Protein AF-A0AA34SFC7-F1 (afdb_monomer)

Sequence (80 aa):
MTLGEIYYNDAIGAYEARVDVQRDQGTYRYPCLFKGPRGLERDQVQMGLVRQALGMSDTFWHKPAPEILTTFVSGPVPQA

Secondary structure (DSSP, 8-state):
-EEEEEEEETTTTEEEEEEEEEETTEEEEEEEEEE--TT--HHHHHHHHHHHHHHHHHHHH----S--------------

Solvent-accessible surface area (backbone atoms only — not comparable to full-atom values): 5126 Å² total; per-residue (Å²): 114,46,78,50,72,76,44,76,42,76,92,78,41,25,36,37,33,40,34,37,42,73,50,99,93,45,75,4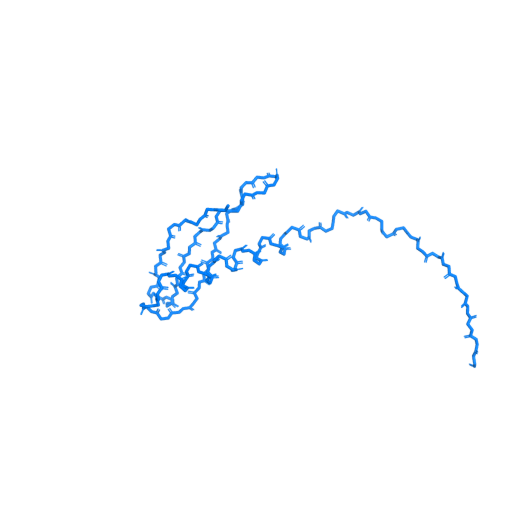7,77,40,85,26,74,40,77,44,69,90,82,62,55,67,67,61,54,49,52,50,33,49,51,50,41,50,53,52,54,57,61,68,61,67,61,75,73,94,76,75,95,69,79,86,85,77,87,80,90,85,88,133

Structure (mmCIF, N/CA/C/O backbone):
data_AF-A0AA34SFC7-F1
#
_entry.id   AF-A0AA34SFC7-F1
#
loop_
_atom_site.group_PDB
_atom_site.id
_atom_site.type_symbol
_atom_site.label_atom_id
_atom_site.label_alt_id
_atom_site.label_comp_id
_atom_site.label_asym_id
_atom_site.label_entity_id
_atom_site.label_seq_id
_atom_site.pdbx_PDB_ins_code
_atom_site.Cartn_x
_atom_site.Cartn_y
_atom_site.Cartn_z
_atom_site.occupancy
_atom_site.B_iso_or_equiv
_atom_site.auth_seq_id
_atom_site.auth_comp_id
_atom_site.auth_asym_id
_atom_site.auth_atom_id
_atom_site.pdbx_PDB_model_num
ATOM 1 N N . MET A 1 1 ? -13.923 -9.470 5.533 1.00 68.81 1 MET A N 1
ATOM 2 C CA . MET A 1 1 ? -13.001 -8.492 4.915 1.00 68.81 1 MET A CA 1
ATOM 3 C C . MET A 1 1 ? -13.225 -8.521 3.420 1.00 68.81 1 MET A C 1
ATOM 5 O O . MET A 1 1 ? -13.432 -9.606 2.886 1.00 68.81 1 MET A O 1
ATOM 9 N N . THR A 1 2 ? -13.188 -7.367 2.771 1.00 81.81 2 THR A N 1
ATOM 10 C CA . THR A 1 2 ? -13.418 -7.236 1.334 1.00 81.81 2 THR A CA 1
ATOM 11 C C . THR A 1 2 ? -12.207 -6.557 0.718 1.00 81.81 2 THR A C 1
ATOM 13 O O . THR A 1 2 ? -11.788 -5.494 1.169 1.00 81.81 2 THR A O 1
ATOM 16 N N . LEU A 1 3 ? -11.613 -7.191 -0.289 1.00 80.50 3 LEU A N 1
ATOM 17 C CA . LEU A 1 3 ? -10.546 -6.591 -1.079 1.00 80.50 3 LEU A CA 1
ATOM 18 C C . LEU A 1 3 ? -11.186 -5.847 -2.250 1.00 80.50 3 LEU A C 1
ATOM 20 O O . LEU A 1 3 ? -11.910 -6.442 -3.045 1.00 80.50 3 LEU A O 1
ATOM 24 N N . GLY A 1 4 ? -10.945 -4.546 -2.319 1.00 82.81 4 GLY A N 1
ATOM 25 C CA . GLY A 1 4 ? -11.329 -3.700 -3.435 1.00 82.81 4 GLY A CA 1
ATOM 26 C C . GLY A 1 4 ? -10.434 -3.911 -4.653 1.00 82.81 4 GLY A C 1
ATOM 27 O O . GLY A 1 4 ? -9.551 -4.767 -4.677 1.00 82.81 4 GLY A O 1
ATOM 28 N N . GLU A 1 5 ? -10.664 -3.101 -5.681 1.00 84.69 5 GLU A N 1
ATOM 29 C CA . GLU A 1 5 ? -9.906 -3.187 -6.925 1.00 84.69 5 GLU A CA 1
ATOM 30 C C . GLU A 1 5 ? -8.409 -2.942 -6.698 1.00 84.69 5 GLU A C 1
ATOM 32 O O . GLU A 1 5 ? -8.009 -2.016 -5.986 1.00 84.69 5 GLU A O 1
ATOM 37 N N . ILE A 1 6 ? -7.593 -3.798 -7.319 1.00 84.12 6 ILE A N 1
ATOM 38 C CA . ILE A 1 6 ? -6.137 -3.679 -7.337 1.00 84.12 6 ILE A CA 1
ATOM 39 C C . ILE A 1 6 ? -5.754 -2.894 -8.588 1.00 84.12 6 ILE A C 1
ATOM 41 O O . ILE A 1 6 ? -6.000 -3.337 -9.711 1.00 84.12 6 ILE A O 1
ATOM 45 N N . TYR A 1 7 ? -5.118 -1.751 -8.387 1.00 87.50 7 TYR A N 1
ATOM 46 C CA . TYR A 1 7 ? -4.564 -0.907 -9.431 1.00 87.50 7 TYR A CA 1
ATOM 47 C C . TYR A 1 7 ? -3.039 -1.020 -9.435 1.00 87.50 7 TYR A C 1
ATOM 49 O O . TYR A 1 7 ? -2.422 -1.117 -8.378 1.00 87.50 7 TYR A O 1
ATOM 57 N N . TYR A 1 8 ? -2.410 -1.006 -10.610 1.00 85.19 8 TYR A N 1
ATOM 58 C CA . TYR A 1 8 ? -0.954 -0.898 -10.702 1.00 85.19 8 TYR A CA 1
ATOM 59 C C . TYR A 1 8 ? -0.564 0.518 -11.095 1.00 85.19 8 TYR A C 1
ATOM 61 O O . TYR A 1 8 ? -0.962 1.008 -12.152 1.00 85.19 8 TYR A O 1
ATOM 69 N N . ASN A 1 9 ? 0.249 1.151 -10.262 1.00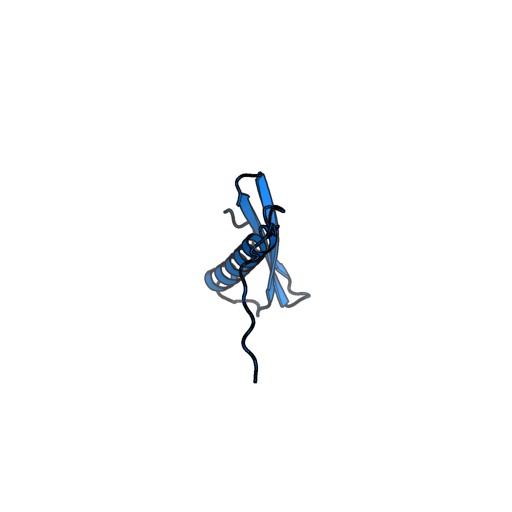 85.25 9 ASN A N 1
ATOM 70 C CA . ASN A 1 9 ? 0.768 2.477 -10.503 1.00 85.25 9 ASN A CA 1
ATOM 71 C C . ASN A 1 9 ? 2.198 2.392 -11.034 1.00 85.25 9 ASN A C 1
ATOM 73 O O . ASN A 1 9 ? 3.159 2.185 -10.289 1.00 85.25 9 ASN A O 1
ATOM 77 N N . ASP A 1 10 ? 2.311 2.567 -12.349 1.00 82.25 10 ASP A N 1
ATOM 78 C CA . ASP A 1 10 ? 3.572 2.509 -13.091 1.00 82.25 10 ASP A CA 1
ATOM 79 C C . ASP A 1 10 ? 4.536 3.638 -12.691 1.00 82.25 10 ASP A C 1
ATOM 81 O O . ASP A 1 10 ? 5.747 3.451 -12.710 1.00 82.25 10 ASP A O 1
ATOM 85 N N . ALA A 1 11 ? 4.011 4.786 -12.239 1.00 85.12 11 ALA A N 1
ATOM 86 C CA . ALA A 1 11 ? 4.826 5.938 -11.851 1.00 85.12 11 ALA A CA 1
ATOM 87 C C . ALA A 1 11 ? 5.649 5.688 -10.577 1.00 85.12 11 ALA A C 1
ATOM 89 O O . ALA A 1 11 ? 6.725 6.258 -10.413 1.00 85.12 11 ALA A O 1
ATOM 90 N N . ILE A 1 12 ? 5.146 4.840 -9.675 1.00 83.56 12 ILE A N 1
ATOM 91 C CA . ILE A 1 12 ? 5.815 4.482 -8.412 1.00 83.56 12 ILE A CA 1
ATOM 92 C C . ILE A 1 12 ? 6.278 3.020 -8.372 1.00 83.56 12 ILE A C 1
ATOM 94 O O . ILE A 1 12 ? 6.909 2.609 -7.398 1.00 83.56 12 ILE A O 1
ATOM 98 N N . GLY A 1 13 ? 5.951 2.228 -9.398 1.00 86.75 13 GLY A N 1
ATOM 99 C CA . GLY A 1 13 ? 6.263 0.802 -9.466 1.00 86.75 13 GLY A CA 1
ATOM 100 C C . GLY A 1 13 ? 5.602 -0.012 -8.350 1.00 86.75 13 GLY A C 1
ATOM 101 O O . GLY A 1 13 ? 6.263 -0.825 -7.697 1.00 86.75 13 GLY A O 1
ATOM 102 N N . ALA A 1 14 ? 4.318 0.231 -8.074 1.00 88.25 14 ALA A N 1
ATOM 103 C CA . ALA A 1 14 ? 3.622 -0.426 -6.971 1.00 88.25 14 ALA 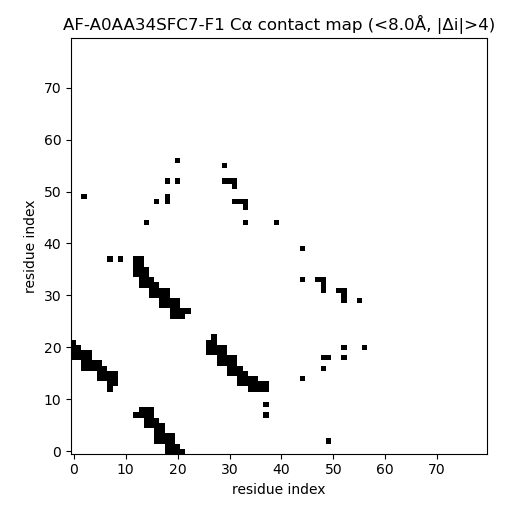A CA 1
ATOM 104 C C . ALA A 1 14 ? 2.155 -0.739 -7.271 1.00 88.25 14 ALA A C 1
ATOM 106 O O . ALA A 1 14 ? 1.491 -0.050 -8.040 1.00 88.25 14 ALA A O 1
ATOM 107 N N . TYR A 1 15 ? 1.649 -1.777 -6.613 1.00 87.50 15 TYR A N 1
ATOM 108 C CA . TYR A 1 15 ? 0.243 -2.146 -6.615 1.00 87.50 15 TYR A CA 1
ATOM 109 C C . TYR A 1 15 ? -0.472 -1.445 -5.466 1.00 87.50 15 TYR A C 1
ATOM 111 O O . TYR A 1 15 ? -0.064 -1.546 -4.311 1.00 87.50 15 TYR A O 1
ATOM 119 N N . GLU A 1 16 ? -1.559 -0.766 -5.780 1.00 87.25 16 GLU A N 1
ATOM 120 C CA . GLU A 1 16 ? -2.427 -0.079 -4.839 1.00 87.25 16 GLU A CA 1
ATOM 121 C C . GLU A 1 16 ? -3.748 -0.834 -4.751 1.00 87.25 16 GLU A C 1
ATOM 123 O O . GLU A 1 16 ? -4.353 -1.166 -5.769 1.00 87.25 16 GLU A O 1
ATOM 128 N N . ALA A 1 17 ? -4.224 -1.100 -3.541 1.00 87.62 17 ALA A N 1
ATOM 129 C CA . ALA A 1 17 ? -5.564 -1.631 -3.346 1.00 87.62 17 ALA A CA 1
ATOM 130 C C . ALA A 1 17 ? -6.199 -1.084 -2.077 1.00 87.62 17 ALA A C 1
ATOM 132 O O . ALA A 1 17 ? -5.530 -0.638 -1.144 1.00 87.62 17 ALA A O 1
ATOM 133 N N . ARG A 1 18 ? -7.526 -1.144 -2.041 1.00 86.00 18 ARG A N 1
ATOM 134 C CA . ARG A 1 18 ? -8.317 -0.760 -0.873 1.00 86.00 18 ARG A CA 1
ATOM 135 C C . ARG A 1 18 ? -8.802 -2.019 -0.187 1.00 86.00 18 ARG A C 1
ATOM 137 O O . ARG A 1 18 ? -9.413 -2.854 -0.840 1.00 86.00 18 ARG A O 1
ATOM 144 N N . VAL A 1 19 ? -8.550 -2.160 1.107 1.00 84.75 19 VAL A N 1
ATOM 145 C CA . VAL A 1 19 ? -9.065 -3.286 1.889 1.00 84.75 19 VAL A CA 1
ATOM 146 C C . VAL A 1 19 ? -10.079 -2.768 2.892 1.00 84.75 19 VAL A C 1
ATOM 148 O O . VAL A 1 19 ? -9.757 -1.960 3.759 1.00 84.75 19 VAL A O 1
ATOM 151 N N . ASP A 1 20 ? -11.309 -3.243 2.762 1.00 84.88 20 ASP A N 1
ATOM 152 C CA . ASP A 1 20 ? -12.397 -2.985 3.690 1.00 84.88 20 ASP A CA 1
ATOM 153 C C . ASP A 1 20 ? -12.396 -4.074 4.771 1.00 84.88 20 ASP A C 1
ATOM 155 O O . ASP A 1 20 ? -12.672 -5.255 4.524 1.00 84.88 20 ASP A O 1
ATOM 159 N N . VAL A 1 21 ? -12.061 -3.691 5.998 1.00 81.88 21 VAL A N 1
ATOM 160 C CA . VAL A 1 21 ? -12.059 -4.584 7.156 1.00 81.88 21 VAL A CA 1
ATOM 161 C C . VAL A 1 21 ? -13.288 -4.288 7.999 1.00 81.88 21 VAL A C 1
ATOM 163 O O . VAL A 1 21 ? -13.454 -3.195 8.532 1.00 81.88 21 VAL A O 1
ATOM 166 N N . GLN A 1 22 ? -14.152 -5.288 8.124 1.00 82.12 22 GLN A N 1
ATOM 167 C CA . GLN A 1 22 ? -15.347 -5.215 8.953 1.00 82.12 22 GLN A CA 1
ATOM 168 C C . GLN A 1 22 ? -14.975 -5.575 10.399 1.00 82.12 22 GLN A C 1
ATOM 170 O O . GLN A 1 22 ? -14.388 -6.632 10.638 1.00 82.12 22 GLN A O 1
ATOM 175 N N . ARG A 1 23 ? -15.274 -4.682 11.344 1.00 77.25 23 ARG A N 1
ATOM 176 C CA . ARG A 1 23 ? -15.057 -4.826 12.793 1.00 77.25 23 ARG A CA 1
ATOM 177 C C . ARG A 1 23 ? -16.351 -4.490 13.541 1.00 77.25 23 ARG A C 1
ATOM 179 O O . ARG A 1 23 ? -17.251 -3.891 12.957 1.00 77.25 23 ARG A O 1
ATOM 186 N N . ASP A 1 24 ? -16.423 -4.822 14.829 1.00 73.06 24 ASP A N 1
ATOM 187 C CA . ASP A 1 24 ? -17.601 -4.569 15.679 1.00 73.06 24 ASP A CA 1
ATOM 188 C C . ASP A 1 24 ? -18.096 -3.114 15.653 1.00 73.06 24 ASP A C 1
ATOM 190 O O . ASP A 1 24 ? -19.298 -2.872 15.677 1.00 73.06 24 ASP A O 1
ATOM 194 N N . GLN A 1 25 ? -17.190 -2.135 15.548 1.00 74.75 25 GLN A N 1
ATOM 195 C CA . GLN A 1 25 ? -17.545 -0.708 15.499 1.00 74.75 25 GLN A CA 1
ATOM 196 C C . GLN A 1 25 ? -17.824 -0.161 14.090 1.00 74.75 25 GLN A C 1
ATOM 198 O O . GLN A 1 25 ? -18.230 0.993 13.956 1.00 74.75 25 GLN A O 1
ATOM 203 N N . GLY A 1 26 ? -17.622 -0.952 13.033 1.00 82.50 26 GLY A N 1
ATOM 204 C CA . GLY A 1 26 ? -17.876 -0.519 11.661 1.00 82.50 26 GLY A CA 1
ATOM 205 C C . GLY A 1 26 ? -16.926 -1.110 10.625 1.00 82.50 26 GLY A C 1
ATOM 206 O O . GLY A 1 26 ? -16.090 -1.969 10.904 1.00 82.50 26 GLY A O 1
ATOM 207 N N . THR A 1 27 ? -17.071 -0.639 9.387 1.00 82.44 27 THR A N 1
ATOM 208 C CA . THR A 1 27 ? -16.181 -1.011 8.280 1.00 82.44 27 THR A CA 1
ATOM 209 C C . THR A 1 27 ? -15.087 0.038 8.137 1.00 82.44 27 THR A C 1
ATOM 211 O O . THR A 1 27 ? -15.373 1.202 7.864 1.00 82.44 27 THR A O 1
ATOM 214 N N . TY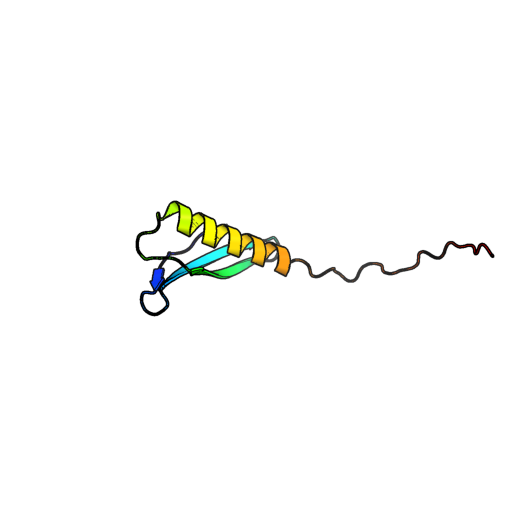R A 1 28 ? -13.837 -0.381 8.308 1.00 81.75 28 TYR A N 1
ATOM 215 C CA . TYR A 1 28 ? -12.659 0.467 8.171 1.00 81.75 28 TYR A CA 1
ATOM 216 C C . TYR A 1 28 ? -11.974 0.179 6.843 1.00 81.75 28 TYR A C 1
ATOM 218 O O . TYR A 1 28 ? -11.645 -0.967 6.537 1.00 81.75 28 TYR A O 1
ATOM 226 N N . ARG A 1 29 ? -11.7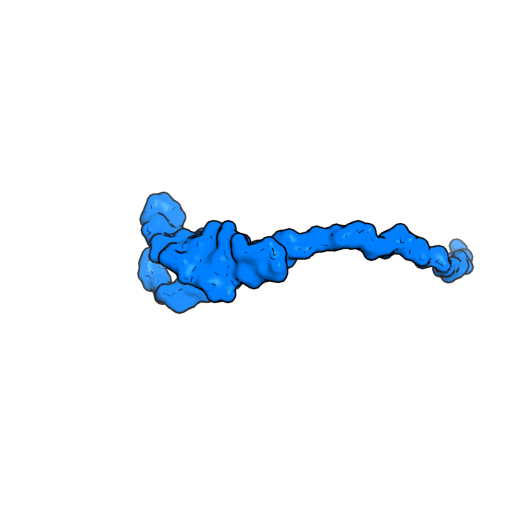53 1.230 6.056 1.00 82.12 29 ARG A N 1
ATOM 227 C CA . ARG A 1 29 ? -11.125 1.136 4.740 1.00 82.12 29 ARG A CA 1
ATOM 228 C C . ARG A 1 29 ? -9.657 1.529 4.833 1.00 82.12 29 ARG A C 1
ATOM 230 O O . ARG A 1 29 ? -9.3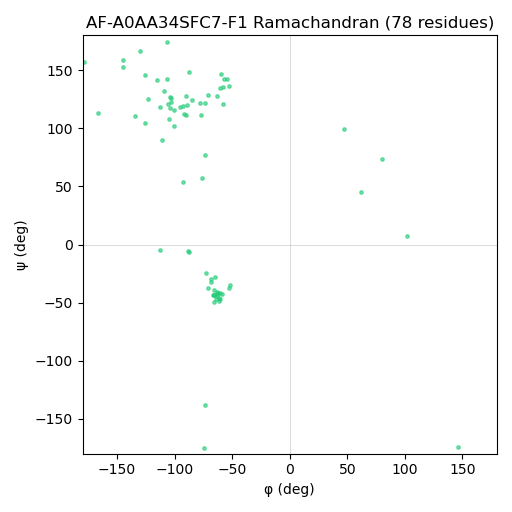43 2.688 5.096 1.00 82.12 29 ARG A O 1
ATOM 237 N N . TYR A 1 30 ? -8.773 0.574 4.567 1.00 81.88 30 TYR A N 1
ATOM 238 C CA . TYR A 1 30 ? -7.328 0.767 4.596 1.00 81.88 30 TYR A CA 1
ATOM 239 C C . TYR A 1 30 ? -6.767 0.821 3.168 1.00 81.88 30 TYR A C 1
ATOM 241 O O . TYR A 1 30 ? -6.943 -0.136 2.407 1.00 81.88 30 TYR A O 1
ATOM 249 N N . PRO A 1 31 ? -6.101 1.919 2.771 1.00 82.81 31 PRO A N 1
ATOM 250 C CA . PRO A 1 31 ? -5.305 1.938 1.552 1.00 82.81 31 PRO A CA 1
ATOM 251 C C . PRO A 1 31 ? -4.017 1.134 1.780 1.00 82.81 31 PRO A C 1
ATOM 253 O O . PRO A 1 31 ? -3.233 1.435 2.680 1.00 82.81 31 PRO A O 1
ATOM 256 N N . CYS A 1 32 ? -3.798 0.099 0.972 1.00 82.94 32 CYS A N 1
ATOM 257 C CA . CYS A 1 32 ? -2.600 -0.733 1.015 1.00 82.94 32 CYS A CA 1
ATOM 258 C C . CYS A 1 32 ? -1.807 -0.577 -0.277 1.00 82.94 32 CYS A C 1
ATOM 260 O O . CYS A 1 32 ? -2.373 -0.467 -1.364 1.00 82.94 32 CYS A O 1
ATOM 262 N N . LEU A 1 33 ? -0.484 -0.566 -0.134 1.00 85.94 33 LEU A N 1
ATOM 263 C CA . LEU A 1 33 ? 0.434 -0.309 -1.231 1.00 85.94 33 LEU A CA 1
ATOM 264 C C . LEU A 1 33 ? 1.560 -1.333 -1.180 1.00 85.94 33 LEU A C 1
ATOM 266 O O . LEU A 1 33 ? 2.392 -1.315 -0.274 1.00 85.94 33 LEU A O 1
ATOM 270 N N . PHE A 1 34 ? 1.566 -2.225 -2.162 1.00 83.81 34 PHE A N 1
ATOM 271 C CA . PHE A 1 34 ? 2.531 -3.298 -2.299 1.00 83.81 34 PHE A CA 1
ATOM 272 C C . PHE A 1 34 ? 3.527 -2.956 -3.406 1.00 83.81 34 PHE A C 1
ATOM 274 O O . PHE A 1 34 ? 3.198 -2.965 -4.593 1.00 83.81 34 PHE A O 1
ATOM 281 N N . LYS A 1 35 ? 4.761 -2.627 -3.021 1.00 84.69 35 LYS A N 1
ATOM 282 C CA . LYS A 1 35 ? 5.834 -2.333 -3.978 1.00 84.69 35 LYS A CA 1
ATOM 283 C C . LYS A 1 35 ? 6.279 -3.612 -4.674 1.00 84.69 35 LYS A C 1
ATOM 285 O O . LYS A 1 35 ? 6.618 -4.587 -4.007 1.00 84.69 35 LYS A O 1
ATOM 290 N N . GLY A 1 36 ? 6.320 -3.591 -6.002 1.00 80.75 36 GLY A N 1
ATOM 291 C CA . GLY A 1 36 ? 6.752 -4.749 -6.767 1.00 80.75 36 GLY A CA 1
ATOM 292 C C . GLY A 1 36 ? 6.755 -4.521 -8.279 1.00 80.75 36 GLY A C 1
ATOM 293 O O . GLY A 1 36 ? 6.037 -3.652 -8.784 1.00 80.75 36 GLY A O 1
ATOM 294 N N . PRO A 1 37 ? 7.552 -5.308 -9.021 1.00 76.25 37 PRO A N 1
ATOM 295 C CA . PRO A 1 37 ? 7.591 -5.232 -10.473 1.00 76.25 37 PRO A CA 1
ATOM 296 C C . PRO A 1 37 ? 6.221 -5.516 -11.099 1.00 76.25 37 PRO A C 1
ATOM 298 O O . PRO A 1 37 ? 5.413 -6.314 -10.600 1.00 76.25 37 PRO A O 1
ATOM 301 N N . ARG A 1 38 ? 5.960 -4.849 -12.224 1.00 76.19 38 ARG A N 1
ATOM 302 C CA . ARG A 1 38 ? 4.778 -5.103 -13.045 1.00 76.19 38 ARG A CA 1
ATOM 303 C C . ARG A 1 38 ? 4.846 -6.537 -13.572 1.00 76.19 38 ARG A C 1
ATOM 305 O O . ARG A 1 38 ? 5.859 -6.925 -14.143 1.00 76.19 38 ARG A O 1
ATOM 312 N N . GLY A 1 39 ? 3.787 -7.319 -13.368 1.00 79.19 39 GLY A N 1
ATOM 313 C CA . GLY A 1 39 ? 3.739 -8.734 -13.763 1.00 79.19 39 GLY A CA 1
ATOM 314 C C . GLY A 1 39 ? 3.946 -9.735 -12.624 1.00 79.19 39 GLY A C 1
ATOM 315 O O . GLY A 1 39 ? 4.014 -10.932 -12.884 1.00 79.19 39 GLY A O 1
ATOM 316 N N . LEU A 1 40 ? 4.005 -9.275 -11.371 1.00 80.88 40 LEU A N 1
ATOM 317 C CA . LEU A 1 40 ? 3.804 -10.159 -10.225 1.00 80.88 40 LEU A CA 1
ATOM 318 C C . LEU A 1 40 ? 2.442 -10.848 -10.324 1.00 80.88 40 LEU A C 1
ATOM 320 O O . LEU A 1 40 ? 1.448 -10.238 -10.729 1.00 80.88 40 LEU A O 1
ATOM 324 N N . GLU A 1 41 ? 2.398 -12.117 -9.925 1.00 83.50 41 GLU A N 1
ATOM 325 C CA . GLU A 1 41 ? 1.144 -12.853 -9.892 1.00 83.50 41 GLU A CA 1
ATOM 326 C C . GLU A 1 41 ? 0.136 -12.150 -8.988 1.00 83.50 41 GLU A C 1
ATOM 328 O O . GLU A 1 41 ? 0.450 -11.733 -7.868 1.00 83.50 41 GLU A O 1
ATOM 333 N N . ARG A 1 42 ? -1.102 -12.051 -9.482 1.00 79.12 42 ARG A N 1
ATOM 334 C CA . ARG A 1 42 ? -2.201 -11.396 -8.768 1.00 79.12 42 ARG A CA 1
ATOM 335 C C . ARG A 1 42 ? -2.363 -11.959 -7.356 1.00 79.12 42 ARG A C 1
ATOM 337 O O . ARG A 1 42 ? -2.611 -11.181 -6.445 1.00 79.12 42 ARG A O 1
ATOM 344 N N . ASP A 1 43 ? -2.176 -13.266 -7.181 1.00 82.44 43 ASP A N 1
ATOM 345 C CA . ASP A 1 43 ? -2.275 -13.933 -5.881 1.00 82.44 43 ASP A CA 1
ATOM 346 C C . ASP A 1 43 ? -1.208 -13.441 -4.886 1.00 82.44 43 ASP A C 1
ATOM 348 O O . ASP A 1 43 ? -1.519 -13.094 -3.748 1.00 82.44 43 ASP A O 1
ATOM 352 N N . GLN A 1 44 ? 0.039 -13.268 -5.339 1.00 84.12 44 GLN A N 1
ATOM 353 C CA . GLN A 1 44 ? 1.121 -12.737 -4.505 1.00 84.12 44 GLN A CA 1
ATOM 354 C C . GLN A 1 44 ? 0.886 -11.278 -4.110 1.00 84.12 44 GLN A C 1
ATOM 356 O O . GLN A 1 44 ? 1.063 -10.905 -2.947 1.00 84.12 44 GLN A O 1
ATOM 361 N N . VAL A 1 45 ? 0.447 -10.457 -5.067 1.00 84.69 45 VAL A N 1
ATOM 362 C CA . VAL A 1 45 ? 0.083 -9.056 -4.818 1.00 84.69 45 VAL A CA 1
ATOM 363 C C . VAL A 1 45 ? -1.070 -8.984 -3.816 1.00 84.69 45 VAL A C 1
ATOM 365 O O . VAL A 1 45 ? -1.008 -8.235 -2.842 1.00 84.69 45 VAL A O 1
ATOM 368 N N . GLN A 1 46 ? -2.098 -9.808 -4.012 1.00 84.38 46 GLN A N 1
ATOM 369 C CA . GLN A 1 46 ? -3.258 -9.907 -3.137 1.00 84.38 46 GLN A CA 1
ATOM 370 C C . GLN A 1 46 ? -2.867 -10.336 -1.720 1.00 84.38 46 GLN A C 1
ATOM 372 O O . GLN A 1 46 ? -3.279 -9.684 -0.760 1.00 84.38 46 GLN A O 1
ATOM 377 N N . MET A 1 47 ? -2.033 -11.365 -1.564 1.00 85.19 47 MET A N 1
ATOM 378 C CA . MET A 1 47 ? -1.520 -11.777 -0.256 1.00 85.19 47 MET A CA 1
ATOM 379 C C . MET A 1 47 ? -0.746 -10.653 0.439 1.00 85.19 47 MET A C 1
ATOM 381 O O . MET A 1 47 ? -0.934 -10.444 1.637 1.00 85.19 47 MET A O 1
ATOM 385 N N . GLY A 1 48 ? 0.101 -9.920 -0.289 1.00 84.19 48 GLY A N 1
ATOM 386 C CA . GLY A 1 48 ? 0.858 -8.789 0.254 1.00 84.19 48 GLY A CA 1
ATOM 387 C C . GLY A 1 48 ? -0.052 -7.674 0.773 1.00 84.19 48 GLY A C 1
ATOM 388 O O . GLY A 1 48 ? 0.088 -7.236 1.916 1.00 84.19 48 GLY A O 1
ATOM 389 N N . LEU A 1 49 ? -1.038 -7.278 -0.034 1.00 84.62 49 LEU A N 1
ATOM 390 C CA . LEU A 1 49 ? -2.022 -6.249 0.317 1.00 84.62 49 LEU A CA 1
ATOM 391 C C . LEU A 1 49 ? -2.889 -6.664 1.511 1.00 84.62 49 LEU A C 1
ATOM 393 O O . LEU A 1 49 ? -3.091 -5.875 2.432 1.00 84.62 49 LEU A O 1
ATOM 397 N N . VAL A 1 50 ? -3.365 -7.911 1.530 1.00 83.06 50 VAL A N 1
ATOM 398 C CA . VAL A 1 50 ? -4.184 -8.446 2.627 1.00 83.06 50 VAL A CA 1
ATOM 399 C C . VAL A 1 50 ? -3.376 -8.537 3.920 1.00 83.06 50 VAL A C 1
ATOM 401 O O . VAL A 1 50 ? -3.872 -8.129 4.967 1.00 83.06 50 VAL A O 1
ATOM 404 N N . ARG A 1 51 ? -2.121 -9.006 3.872 1.00 83.69 51 ARG A N 1
ATOM 405 C CA . ARG A 1 51 ? -1.235 -9.034 5.051 1.00 83.69 51 ARG A CA 1
ATOM 406 C C . ARG A 1 51 ? -0.988 -7.636 5.609 1.00 83.69 51 ARG A C 1
ATOM 408 O O . ARG A 1 51 ? -1.037 -7.457 6.822 1.00 83.69 51 ARG A O 1
ATOM 415 N N . GLN A 1 52 ? -0.770 -6.651 4.741 1.00 83.75 52 GLN A N 1
ATOM 416 C CA . GLN A 1 52 ? -0.580 -5.262 5.155 1.00 83.75 52 GLN A CA 1
ATOM 417 C C . GLN A 1 52 ? -1.848 -4.678 5.793 1.00 83.75 52 GLN A C 1
ATOM 419 O O . GLN A 1 52 ? -1.763 -4.060 6.852 1.00 83.75 52 GLN A O 1
ATOM 424 N N . ALA A 1 53 ? -3.023 -4.929 5.209 1.00 81.06 53 ALA A N 1
ATOM 425 C CA . ALA A 1 53 ? -4.303 -4.510 5.776 1.00 81.06 53 ALA A CA 1
ATOM 426 C C . ALA A 1 53 ? -4.601 -5.174 7.124 1.00 81.06 53 ALA A C 1
ATOM 428 O O . ALA A 1 53 ? -5.083 -4.515 8.043 1.00 81.06 53 ALA A O 1
ATOM 429 N N . LEU A 1 54 ? -4.299 -6.468 7.257 1.00 77.56 54 LEU A N 1
ATOM 430 C CA . LEU A 1 54 ? -4.452 -7.203 8.510 1.00 77.56 54 LEU A CA 1
ATOM 431 C C . LEU A 1 54 ? -3.522 -6.649 9.589 1.00 77.56 54 LEU A C 1
ATOM 433 O O . LEU A 1 54 ? -3.995 -6.369 10.683 1.00 77.56 54 LEU A O 1
ATOM 437 N N . GLY A 1 55 ? -2.245 -6.413 9.272 1.00 78.81 55 GLY A N 1
ATOM 438 C CA . GLY A 1 55 ? -1.291 -5.808 10.205 1.00 78.81 55 GLY A CA 1
ATOM 439 C C . GLY A 1 55 ? -1.692 -4.393 10.628 1.00 78.81 55 GLY A C 1
ATOM 440 O O . GLY A 1 55 ? -1.632 -4.066 11.811 1.00 78.81 55 GLY A O 1
ATOM 441 N N . MET A 1 56 ? -2.172 -3.567 9.690 1.00 73.44 56 MET A N 1
ATOM 442 C CA . MET A 1 56 ? -2.705 -2.235 10.001 1.00 73.44 56 MET A CA 1
ATOM 443 C C . MET A 1 56 ? -3.980 -2.303 10.843 1.00 73.44 56 MET A C 1
ATOM 445 O O . MET A 1 56 ? -4.146 -1.506 11.758 1.00 73.44 56 MET A O 1
ATOM 449 N N . SER A 1 57 ? -4.879 -3.250 10.574 1.00 70.19 57 SER A N 1
ATOM 450 C CA . SER A 1 57 ? -6.104 -3.401 11.359 1.00 70.19 57 SER A CA 1
ATOM 451 C C . SER A 1 57 ? -5.838 -3.934 12.770 1.00 70.19 57 SER A C 1
ATOM 453 O O . SER A 1 57 ? -6.505 -3.503 13.706 1.00 70.19 57 SER A O 1
ATOM 455 N N . ASP A 1 58 ? -4.882 -4.851 12.922 1.00 70.06 58 ASP A N 1
ATOM 456 C CA . ASP A 1 58 ? -4.456 -5.416 14.207 1.00 70.06 58 ASP A CA 1
ATOM 457 C C . ASP A 1 58 ? -3.795 -4.354 15.099 1.00 70.06 58 ASP A C 1
ATOM 459 O O . ASP A 1 58 ? -4.226 -4.123 16.228 1.00 70.06 58 ASP A O 1
ATOM 463 N N . THR A 1 59 ? -2.835 -3.605 14.548 1.00 62.50 59 THR A N 1
ATOM 464 C CA . THR A 1 59 ? -2.142 -2.533 15.283 1.00 62.50 59 THR A CA 1
ATOM 465 C C . THR A 1 59 ? -3.040 -1.335 15.594 1.00 62.50 59 THR A C 1
ATOM 467 O O . THR A 1 59 ? -2.884 -0.716 16.644 1.00 62.50 59 THR A O 1
ATOM 470 N N . PHE A 1 60 ? -4.012 -1.013 14.734 1.00 57.75 60 PHE A N 1
ATOM 471 C CA . PHE A 1 60 ? -4.908 0.129 14.949 1.00 57.75 60 PHE A CA 1
ATOM 472 C C . PHE A 1 60 ? -5.945 -0.111 16.059 1.00 57.75 60 PHE A C 1
ATOM 474 O O . PHE A 1 60 ? -6.418 0.851 16.664 1.00 57.75 60 PHE A O 1
ATOM 481 N N . TRP A 1 61 ? -6.290 -1.371 16.363 1.00 52.78 61 TRP A N 1
ATOM 482 C CA . TRP A 1 61 ? -7.224 -1.697 17.449 1.00 52.78 61 TRP A CA 1
ATOM 483 C C . TRP A 1 61 ? -6.552 -1.844 18.822 1.00 52.78 61 TRP A C 1
ATOM 485 O O . TRP A 1 61 ? -7.246 -1.885 19.835 1.00 52.78 61 TRP A O 1
ATOM 495 N N . HIS A 1 62 ? -5.219 -1.803 18.911 1.00 49.75 62 HIS A N 1
ATOM 496 C CA . HIS A 1 62 ? -4.536 -1.636 20.197 1.00 49.75 62 HIS A CA 1
ATOM 497 C C . HIS A 1 62 ? -4.607 -0.174 20.683 1.00 49.75 62 HIS A C 1
ATOM 499 O O . HIS A 1 62 ? -3.605 0.474 20.970 1.00 49.75 62 HIS A O 1
ATOM 505 N N . LYS A 1 63 ? -5.823 0.362 20.822 1.00 39.75 63 LYS A N 1
ATOM 506 C CA . LYS A 1 63 ? -6.097 1.219 21.970 1.00 39.75 63 LYS A CA 1
ATOM 507 C C . LYS A 1 63 ? -6.292 0.265 23.148 1.00 39.75 63 LYS A C 1
ATOM 509 O O . LYS A 1 63 ? -7.311 -0.424 23.162 1.00 39.75 63 LYS A O 1
ATOM 514 N N . PRO A 1 64 ? -5.401 0.212 24.153 1.00 44.06 64 PRO A N 1
ATOM 515 C CA . PRO A 1 64 ? -5.875 -0.242 25.446 1.00 44.06 64 PRO A CA 1
ATOM 516 C C . PRO A 1 64 ? -7.009 0.716 25.839 1.00 44.06 64 PRO A C 1
ATOM 518 O O . PRO A 1 64 ? -6.811 1.934 25.901 1.00 44.06 64 PRO A O 1
ATOM 521 N N . ALA A 1 65 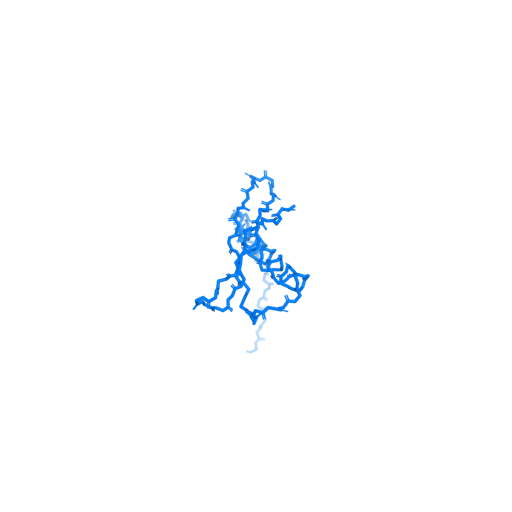? -8.217 0.198 26.061 1.00 39.12 65 ALA A N 1
ATOM 522 C CA . ALA A 1 65 ? -9.122 0.895 26.962 1.00 39.12 65 ALA A CA 1
ATOM 523 C C . ALA A 1 65 ? -8.343 1.119 28.277 1.00 39.12 65 ALA A C 1
ATOM 525 O O . ALA A 1 65 ? -7.597 0.222 28.684 1.00 39.12 65 ALA A O 1
ATOM 526 N N . PRO A 1 66 ? -8.412 2.306 28.904 1.00 52.53 66 PRO A N 1
ATOM 527 C CA . PRO A 1 66 ? -7.661 2.592 30.117 1.00 52.53 66 PRO A CA 1
ATOM 528 C C . PRO A 1 66 ? -8.307 1.849 31.288 1.00 52.53 66 PRO A C 1
ATOM 530 O O . PRO A 1 66 ? -9.027 2.444 32.079 1.00 52.53 66 PRO A O 1
ATOM 533 N N . GLU A 1 67 ? -8.079 0.546 31.398 1.00 46.53 67 GLU A N 1
ATOM 534 C CA . GLU A 1 67 ? -8.567 -0.244 32.519 1.00 46.53 67 GLU A CA 1
ATOM 535 C C . GLU A 1 67 ? -7.401 -0.991 33.171 1.00 46.53 67 GLU A C 1
ATOM 537 O O . GLU A 1 67 ? -6.901 -2.004 32.693 1.00 46.53 67 GLU A O 1
ATOM 542 N N . ILE A 1 68 ? -7.026 -0.428 34.325 1.00 45.59 68 ILE A N 1
ATOM 543 C CA . ILE A 1 68 ? -6.261 -1.012 35.428 1.00 45.59 68 ILE A CA 1
ATOM 544 C C . ILE A 1 68 ? -4.728 -1.071 35.254 1.00 45.59 68 ILE A C 1
ATOM 546 O O . ILE A 1 68 ? -4.114 -2.130 35.221 1.00 45.59 68 ILE A O 1
ATOM 550 N N . LEU A 1 69 ? -4.077 0.092 35.365 1.00 45.84 69 LEU A N 1
ATOM 551 C CA . LEU A 1 69 ? -2.865 0.199 36.196 1.00 45.84 69 LEU A CA 1
ATOM 552 C C . LEU A 1 69 ? -3.274 0.646 37.611 1.00 45.84 69 LEU A C 1
ATOM 554 O O . LEU A 1 69 ? -2.793 1.648 38.131 1.00 45.84 69 LEU A O 1
ATOM 558 N N . THR A 1 70 ? -4.204 -0.090 38.230 1.00 46.03 70 THR A N 1
ATOM 559 C CA . THR A 1 70 ? -4.342 -0.086 39.688 1.00 46.03 70 THR A CA 1
ATOM 560 C C . THR A 1 70 ? -3.485 -1.232 40.216 1.00 46.03 70 THR A C 1
ATOM 562 O O . THR A 1 70 ? -3.741 -2.400 39.954 1.00 46.03 70 THR A O 1
ATOM 565 N N . THR A 1 71 ? -2.424 -0.840 40.913 1.00 49.78 71 THR A N 1
ATOM 566 C CA . THR A 1 71 ? -1.878 -1.500 42.099 1.00 49.78 71 THR A CA 1
ATOM 567 C C . THR A 1 71 ? -1.681 -3.017 42.041 1.00 49.78 71 THR A C 1
ATOM 569 O O . THR A 1 71 ? -2.548 -3.784 42.444 1.00 49.78 71 THR A O 1
ATOM 572 N N . PHE A 1 72 ? -0.442 -3.428 41.780 1.00 41.19 72 PHE A N 1
ATOM 573 C CA . PHE A 1 72 ? 0.162 -4.488 42.587 1.00 41.19 72 PHE A CA 1
ATOM 574 C C . PHE A 1 72 ? 1.284 -3.880 43.424 1.00 41.19 72 PHE A C 1
ATOM 576 O O . PHE A 1 72 ? 2.435 -3.789 43.010 1.00 41.19 72 PHE A O 1
ATOM 583 N N . VAL A 1 73 ? 0.909 -3.435 44.624 1.00 53.78 73 VAL A N 1
ATOM 584 C CA . VAL A 1 73 ? 1.810 -3.484 45.772 1.00 53.78 73 VAL A CA 1
ATOM 585 C C . VAL A 1 73 ? 1.812 -4.928 46.268 1.00 53.78 73 VAL A C 1
ATOM 587 O O . VAL A 1 73 ? 0.756 -5.466 46.580 1.00 53.78 73 VAL A O 1
ATOM 590 N N . SER A 1 74 ? 2.984 -5.556 46.306 1.00 42.88 74 SER A N 1
ATOM 591 C CA . SER A 1 74 ? 3.324 -6.636 47.241 1.00 42.88 74 SER A CA 1
ATOM 592 C C . SER A 1 74 ? 4.844 -6.842 47.197 1.00 42.88 74 SER A C 1
ATOM 594 O O . SER A 1 74 ? 5.381 -7.173 46.147 1.00 42.88 74 SER A O 1
ATOM 596 N N . GLY A 1 75 ? 5.514 -6.519 48.316 1.00 47.81 75 GLY A N 1
ATOM 597 C CA . GLY A 1 75 ? 6.978 -6.441 48.513 1.00 47.81 75 GLY A CA 1
ATOM 598 C C . GLY A 1 75 ? 7.703 -7.798 48.585 1.00 47.81 75 GLY A C 1
ATOM 599 O O . GLY A 1 75 ? 7.326 -8.701 47.848 1.00 47.81 75 GLY A O 1
ATOM 600 N N . PRO A 1 76 ? 8.687 -8.016 49.488 1.00 54.16 76 PRO A N 1
ATOM 601 C CA . PRO A 1 76 ? 9.549 -7.087 50.224 1.00 54.16 76 PRO A CA 1
ATOM 602 C C 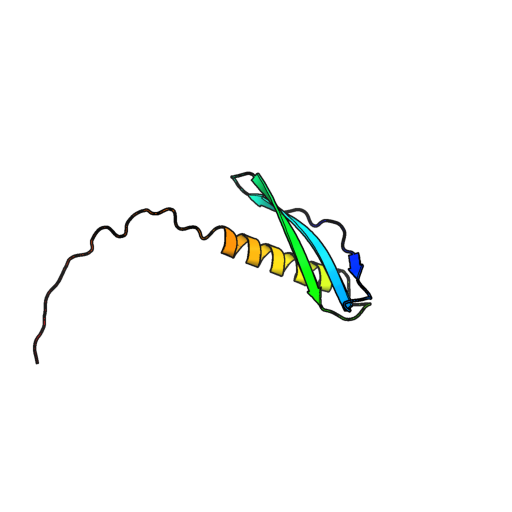. PRO A 1 76 ? 11.005 -7.075 49.693 1.00 54.16 76 PRO A C 1
ATOM 604 O O . PRO A 1 76 ? 11.395 -7.862 48.836 1.00 54.16 76 PRO A O 1
ATOM 607 N N . VAL A 1 77 ? 11.808 -6.161 50.246 1.00 56.12 77 VAL A N 1
ATOM 608 C CA . VAL A 1 77 ? 13.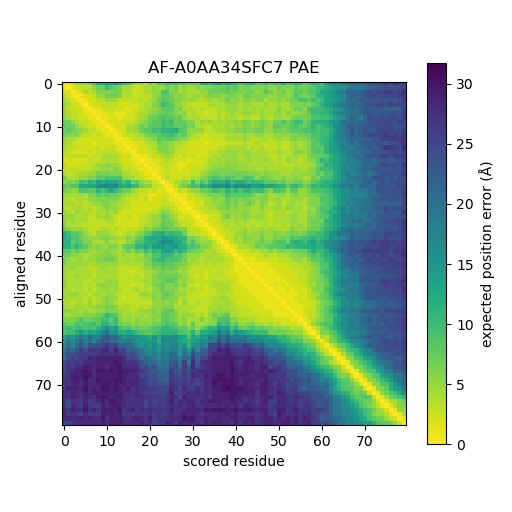273 -6.052 50.090 1.00 56.12 77 VAL A CA 1
ATOM 609 C C . VAL A 1 77 ? 13.977 -7.370 50.455 1.00 56.12 77 VAL A C 1
ATOM 611 O O . VAL A 1 77 ? 13.620 -7.974 51.468 1.00 56.12 77 VAL A O 1
ATOM 614 N N . PRO A 1 78 ? 15.050 -7.749 49.736 1.00 47.47 78 PRO A N 1
ATOM 615 C CA . PRO A 1 78 ? 16.214 -8.292 50.423 1.00 47.47 78 PRO A CA 1
ATOM 616 C C . PRO A 1 78 ? 17.515 -7.556 50.081 1.00 47.47 78 PRO A C 1
ATOM 618 O O . PRO A 1 78 ? 17.738 -7.046 48.986 1.00 47.47 78 PRO A O 1
ATOM 621 N N . GLN A 1 79 ? 18.331 -7.507 51.121 1.00 48.22 79 GLN A N 1
ATOM 622 C CA . GLN A 1 79 ? 19.572 -6.786 51.337 1.00 48.22 79 GLN A CA 1
ATOM 623 C C . GLN A 1 79 ? 20.787 -7.584 50.843 1.00 48.22 79 GLN A C 1
ATOM 625 O O . GLN A 1 79 ? 20.788 -8.810 50.955 1.00 48.22 79 GLN A O 1
ATOM 630 N N . ALA A 1 80 ? 21.827 -6.884 50.381 1.00 48.75 80 ALA A N 1
ATOM 631 C CA . ALA A 1 80 ? 23.220 -7.332 50.420 1.00 48.75 80 ALA A CA 1
ATOM 632 C C . ALA A 1 80 ? 24.140 -6.108 50.499 1.00 48.75 80 ALA A C 1
ATOM 634 O O . ALA A 1 80 ? 23.906 -5.160 49.714 1.00 48.75 80 ALA A O 1
#

pLDDT: mean 72.8, std 15.58, range [39.12, 88.25]

Mean predicted aligned error: 12.07 Å

Radius of gyration: 20.95 Å; Cα contacts (8 Å, |Δi|>4): 92; chains: 1; bounding box: 41×20×65 Å

Foldseek 3Di:
DDKADWDQDPVQQWIWTWDWDQDPVGTDIDIFIGHDHDPPDPVVNVVRRVVVVVVCVVVVPPPPPPPDPPDDDDDDDDDD

Nearest PDB structures (foldseek):
  7uqb-assembly1_T  TM=3.276E-01  e=3.843E-01  Saccharomyces cerevisiae BY4741
  6s0x-assembly1_v  TM=3.121E-01  e=1.023E+00  Staphylococcus aureus
  8bsj-assembly1_LU  TM=3.348E-01  e=1.571E+00  Giardia duodenalis
  8dq1-assembly1_D  TM=4.193E-01  e=7.260E+00  Pseudomonas aeruginosa
  5fs4-assembly1_A  TM=3.300E-01  e=7.260E+00  Acinetobacter phage AP205